Protein AF-A0A4Q0VG02-F1 (afdb_monomer_lite)

Foldseek 3Di:
DDDDPDPPPPPPDPPDDCVVPLPPQFPDADPPPRDGDHDPVSVVVVVVVVVPPPD

Radius of gyration: 21.08 Å; chains: 1; bounding box: 45×25×58 Å

InterPro domains:
  IPR024209 Spore surface protein CDIF630_02480 [PF12655] (20-55)

Structure (mmCIF, N/CA/C/O backbone):
data_AF-A0A4Q0VG02-F1
#
_entry.id   AF-A0A4Q0VG02-F1
#
loop_
_atom_site.group_PDB
_atom_site.id
_atom_site.type_symbol
_atom_site.label_atom_id
_atom_site.label_alt_id
_atom_site.label_comp_id
_atom_site.label_asym_id
_atom_site.label_entity_id
_atom_site.label_seq_id
_atom_site.pdbx_PDB_ins_code
_atom_site.Cartn_x
_atom_site.Cartn_y
_atom_site.Cartn_z
_atom_site.occupancy
_atom_site.B_iso_or_equiv
_atom_site.auth_seq_id
_atom_site.auth_comp_id
_atom_site.auth_asym_id
_atom_site.auth_atom_id
_atom_site.pdbx_PDB_model_num
ATOM 1 N N . MET A 1 1 ? -30.283 -3.213 46.592 1.00 45.56 1 MET A N 1
ATOM 2 C CA . MET A 1 1 ? -29.860 -2.764 45.246 1.00 45.56 1 MET A CA 1
ATOM 3 C C . MET A 1 1 ? -28.646 -3.584 44.831 1.00 45.56 1 MET A C 1
ATOM 5 O O . MET A 1 1 ? -27.680 -3.602 45.579 1.00 45.56 1 MET A O 1
ATOM 9 N N . ARG A 1 2 ? -28.711 -4.341 43.728 1.00 53.78 2 ARG A N 1
ATOM 10 C CA . ARG A 1 2 ? -27.554 -5.097 43.215 1.00 53.78 2 ARG A CA 1
ATOM 11 C C . ARG A 1 2 ? -26.790 -4.205 42.243 1.00 53.78 2 ARG A C 1
ATOM 13 O O . ARG A 1 2 ? -27.335 -3.821 41.215 1.00 53.78 2 ARG A O 1
ATOM 20 N N . THR A 1 3 ? -25.558 -3.861 42.585 1.00 50.53 3 THR A N 1
ATOM 21 C CA . THR A 1 3 ? -24.693 -3.021 41.755 1.00 50.53 3 THR A CA 1
ATOM 22 C C . THR A 1 3 ? -24.044 -3.890 40.680 1.00 50.53 3 THR A C 1
ATOM 24 O O . THR A 1 3 ? -23.231 -4.761 40.983 1.00 50.53 3 THR A O 1
ATOM 27 N N . ILE A 1 4 ? -24.418 -3.677 39.421 1.00 68.19 4 ILE A N 1
ATOM 28 C CA . ILE A 1 4 ? -23.764 -4.298 38.265 1.00 68.19 4 ILE A CA 1
ATOM 29 C C . ILE A 1 4 ? -22.400 -3.628 38.0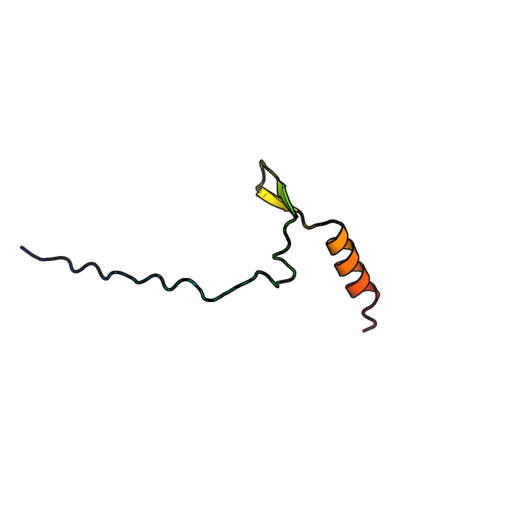82 1.00 68.19 4 ILE A C 1
ATOM 31 O O . ILE A 1 4 ? -22.315 -2.472 37.677 1.00 68.19 4 ILE A O 1
ATOM 35 N N . LYS A 1 5 ? -21.320 -4.340 38.423 1.00 62.91 5 LYS A N 1
ATOM 36 C CA . LYS A 1 5 ? -19.954 -3.919 38.092 1.00 62.91 5 LYS A CA 1
ATOM 37 C C . LYS A 1 5 ? -19.740 -4.126 36.593 1.00 62.91 5 LYS A C 1
ATOM 39 O O . LYS A 1 5 ? -19.462 -5.238 36.156 1.00 62.91 5 LYS A O 1
ATOM 44 N N . THR A 1 6 ? -19.858 -3.066 35.805 1.00 66.62 6 THR A N 1
ATOM 45 C CA . THR A 1 6 ? -19.421 -3.071 34.4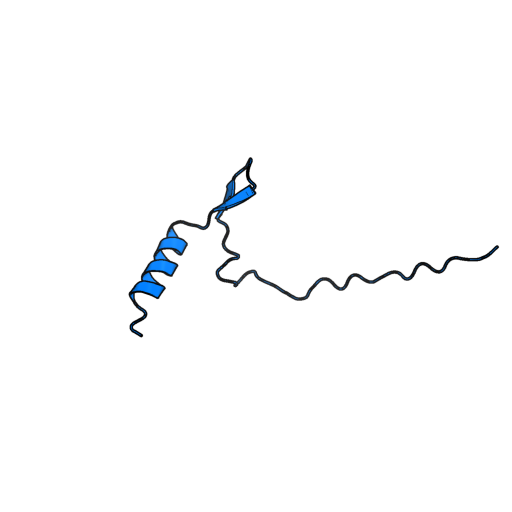07 1.00 66.62 6 THR A CA 1
ATOM 46 C C . THR A 1 6 ? -17.896 -3.030 34.378 1.00 66.62 6 THR A C 1
ATOM 48 O O . THR A 1 6 ? -17.287 -2.034 34.773 1.00 66.62 6 THR A O 1
ATOM 51 N N . LYS A 1 7 ? -17.264 -4.129 33.955 1.00 60.25 7 LYS A N 1
ATOM 52 C CA . LYS A 1 7 ? -15.825 -4.177 33.685 1.00 60.25 7 LYS A CA 1
ATOM 53 C C . LYS A 1 7 ? -15.549 -3.202 32.541 1.00 60.25 7 LYS A C 1
ATOM 55 O O . LYS A 1 7 ? -15.989 -3.438 31.422 1.00 60.25 7 LYS A O 1
ATOM 60 N N . ALA A 1 8 ? -14.866 -2.099 32.831 1.00 62.72 8 ALA A N 1
ATOM 61 C CA . ALA A 1 8 ? -14.313 -1.242 31.796 1.00 62.72 8 ALA A CA 1
ATOM 62 C C . ALA A 1 8 ? -13.228 -2.055 31.083 1.00 62.72 8 ALA A C 1
ATOM 64 O O . ALA A 1 8 ? -12.101 -2.165 31.565 1.00 62.72 8 ALA A O 1
ATOM 65 N N . GLU A 1 9 ? -13.594 -2.719 29.988 1.00 62.25 9 GLU A N 1
ATOM 66 C CA . GLU A 1 9 ? -12.626 -3.254 29.044 1.00 62.25 9 GLU A CA 1
ATOM 67 C C . GLU A 1 9 ? -11.850 -2.065 28.500 1.00 62.25 9 GLU A C 1
ATOM 69 O O . GLU A 1 9 ? -12.310 -1.327 27.629 1.00 62.25 9 GLU A O 1
ATOM 74 N N . SER A 1 10 ? -10.673 -1.844 29.075 1.00 64.25 10 SER A N 1
ATOM 75 C CA . SER A 1 10 ? -9.626 -1.062 28.454 1.00 64.25 10 SER A CA 1
ATOM 76 C C . SER A 1 10 ? -9.318 -1.747 27.130 1.00 64.25 10 SER A C 1
ATOM 78 O O . SER A 1 10 ? -8.544 -2.702 27.065 1.00 64.25 10 SER A O 1
ATOM 80 N N . LYS A 1 11 ? -10.009 -1.301 26.077 1.00 62.50 11 LYS A N 1
ATOM 81 C CA . LYS A 1 11 ? -9.715 -1.640 24.691 1.00 62.50 11 LYS A CA 1
ATOM 82 C C . LYS A 1 11 ? -8.278 -1.195 24.463 1.00 62.50 11 LYS A C 1
ATOM 84 O O . LYS A 1 11 ? -8.028 -0.021 24.209 1.00 62.50 11 LYS A O 1
ATOM 89 N N . LYS A 1 12 ? -7.325 -2.103 24.677 1.00 66.38 12 LYS A N 1
ATOM 90 C CA . LYS A 1 12 ? -5.932 -1.875 24.314 1.00 66.38 12 LYS A CA 1
ATOM 91 C C . LYS A 1 12 ? -5.965 -1.632 22.817 1.00 66.38 12 LYS A C 1
ATOM 93 O O . LYS A 1 12 ? -6.362 -2.521 22.067 1.00 66.38 12 LYS A O 1
ATOM 98 N N . THR A 1 13 ? -5.653 -0.411 22.408 1.00 67.56 13 THR A N 1
ATOM 99 C CA . THR A 1 13 ? -5.439 -0.096 21.003 1.00 67.56 13 THR A CA 1
ATOM 100 C C . THR A 1 13 ? -4.416 -1.101 20.480 1.00 67.56 13 THR A C 1
ATOM 102 O O . THR A 1 13 ? -3.387 -1.297 21.138 1.00 67.56 13 THR A O 1
ATOM 105 N N . PRO A 1 14 ? -4.708 -1.813 19.380 1.00 64.06 14 PRO A N 1
ATOM 106 C CA . PRO A 1 14 ? -3.721 -2.696 18.785 1.00 64.06 14 PRO A CA 1
ATOM 107 C C . PRO A 1 14 ? -2.454 -1.880 18.511 1.00 64.06 14 PRO A C 1
ATOM 109 O O . PRO A 1 14 ? -2.522 -0.781 17.971 1.00 64.06 14 PRO A O 1
ATOM 112 N N . ILE A 1 15 ? -1.302 -2.409 18.928 1.00 66.62 15 ILE A N 1
ATOM 113 C CA . ILE A 1 15 ? 0.026 -1.814 18.678 1.00 66.62 15 ILE A CA 1
ATOM 114 C C . ILE A 1 15 ? 0.453 -1.939 17.206 1.00 66.62 15 ILE A C 1
ATOM 116 O O . ILE A 1 15 ? 1.585 -1.632 16.850 1.00 66.62 15 ILE A O 1
ATOM 120 N N . GLU A 1 16 ? -0.432 -2.483 16.377 1.00 67.50 16 GLU A N 1
ATOM 121 C CA . GLU A 1 16 ? -0.180 -2.851 15.000 1.00 67.50 16 GLU A CA 1
ATOM 122 C C . GLU A 1 16 ? -0.220 -1.591 14.131 1.00 67.50 16 GLU A C 1
ATOM 124 O O . GLU A 1 16 ? -1.279 -1.007 13.903 1.00 67.50 16 GLU A O 1
ATOM 129 N N . GLN A 1 17 ? 0.958 -1.148 13.696 1.00 63.84 17 GLN A N 1
ATOM 130 C CA . GLN A 1 17 ? 1.121 -0.068 12.730 1.00 63.84 17 GLN A CA 1
ATOM 131 C C . GLN A 1 17 ? 1.414 -0.681 11.366 1.00 63.84 17 GLN A C 1
ATOM 133 O O . GLN A 1 17 ? 2.476 -1.263 11.147 1.00 63.84 17 GLN A O 1
ATOM 138 N N . HIS A 1 18 ? 0.449 -0.556 10.459 1.00 65.25 18 HIS A N 1
ATOM 139 C CA . HIS A 1 18 ? 0.550 -1.042 9.082 1.00 65.25 18 HIS A CA 1
ATOM 140 C C . HIS A 1 18 ? 1.037 0.028 8.112 1.00 65.25 18 HIS A C 1
ATOM 142 O O . HIS A 1 18 ? 0.997 -0.193 6.911 1.00 65.25 18 HIS A O 1
ATOM 148 N N . ASP A 1 19 ? 1.524 1.163 8.610 1.00 61.72 19 ASP A N 1
ATOM 149 C CA . ASP A 1 19 ? 1.890 2.321 7.787 1.00 61.72 19 ASP A CA 1
ATOM 150 C C . ASP A 1 19 ? 2.979 1.988 6.746 1.00 61.72 19 ASP A C 1
ATOM 152 O O . ASP A 1 19 ? 3.004 2.568 5.667 1.00 61.72 19 ASP A O 1
ATOM 156 N N . THR A 1 20 ? 3.844 1.008 7.038 1.00 59.94 20 THR A N 1
ATOM 157 C CA . THR A 1 20 ? 4.902 0.522 6.127 1.00 59.94 20 THR A CA 1
ATOM 158 C C . THR A 1 20 ? 4.501 -0.741 5.356 1.00 59.94 20 THR A C 1
ATOM 160 O O . THR A 1 20 ? 5.300 -1.309 4.611 1.00 59.94 20 THR A O 1
ATOM 163 N N . ALA A 1 21 ? 3.294 -1.266 5.561 1.00 63.00 21 ALA A N 1
ATOM 164 C CA . ALA A 1 21 ? 2.888 -2.503 4.919 1.00 63.00 21 ALA A CA 1
ATOM 165 C C . ALA A 1 21 ? 2.587 -2.251 3.432 1.00 63.00 21 ALA A C 1
ATOM 167 O O . ALA A 1 21 ? 1.895 -1.302 3.084 1.00 63.00 21 ALA A O 1
ATOM 168 N N . ALA A 1 22 ? 3.044 -3.139 2.544 1.00 58.28 22 ALA A N 1
ATOM 169 C CA . ALA A 1 22 ? 2.914 -2.987 1.086 1.00 58.28 22 ALA A CA 1
ATOM 170 C C . ALA A 1 22 ? 1.462 -2.876 0.559 1.00 58.28 22 ALA A C 1
ATOM 172 O O . ALA A 1 22 ? 1.247 -2.577 -0.608 1.00 58.28 22 ALA A O 1
ATOM 173 N N . TRP A 1 23 ? 0.462 -3.138 1.405 1.00 60.97 23 TRP A N 1
ATOM 174 C CA . TRP A 1 23 ? -0.970 -3.041 1.107 1.00 60.97 23 TRP A CA 1
ATOM 175 C C . TRP A 1 23 ? -1.630 -1.775 1.682 1.00 60.97 23 TRP A C 1
ATOM 177 O O . TRP A 1 23 ? -2.798 -1.518 1.396 1.00 60.97 23 TRP A O 1
ATOM 187 N N . ALA A 1 24 ? -0.912 -0.999 2.500 1.00 62.12 24 ALA A N 1
ATOM 188 C CA . ALA A 1 24 ? -1.429 0.188 3.178 1.00 62.12 24 ALA A CA 1
ATOM 189 C C . ALA A 1 24 ? -1.337 1.465 2.336 1.00 62.12 24 ALA A C 1
ATOM 191 O O . ALA A 1 24 ? -1.981 2.461 2.666 1.00 62.12 24 ALA A O 1
ATOM 192 N N . ASN A 1 25 ? -0.569 1.453 1.245 1.00 66.50 25 ASN A N 1
ATOM 193 C CA . ASN A 1 25 ? -0.447 2.625 0.397 1.00 66.50 25 ASN A CA 1
ATOM 194 C C . ASN A 1 25 ? -1.666 2.748 -0.532 1.00 66.50 25 ASN A C 1
ATOM 196 O O . ASN A 1 25 ? -1.778 2.137 -1.597 1.00 66.50 25 ASN A O 1
ATOM 200 N N . ILE A 1 26 ? -2.632 3.522 -0.053 1.00 68.81 26 ILE A N 1
ATOM 201 C CA . ILE A 1 26 ? -3.896 3.815 -0.719 1.00 68.81 26 ILE A CA 1
ATOM 202 C C . ILE A 1 26 ? -3.849 5.288 -1.110 1.00 68.81 26 ILE A C 1
ATOM 204 O O . ILE A 1 26 ? -3.834 6.152 -0.237 1.00 68.81 26 ILE A O 1
ATOM 208 N N . GLU A 1 27 ? -3.840 5.584 -2.411 1.00 72.44 27 GLU A N 1
ATOM 209 C CA . GLU A 1 27 ? -3.813 6.972 -2.887 1.00 72.44 27 GLU A CA 1
ATOM 210 C C . GLU A 1 27 ? -5.195 7.616 -2.741 1.00 72.44 27 GLU A C 1
ATOM 212 O O . GLU A 1 27 ? -5.329 8.738 -2.254 1.00 72.44 27 GLU A O 1
ATOM 217 N N . TYR A 1 28 ? -6.253 6.885 -3.103 1.00 72.44 28 TYR A N 1
ATOM 218 C CA . TYR A 1 28 ? -7.622 7.322 -2.855 1.00 72.44 28 TYR A CA 1
ATOM 219 C C . TYR A 1 28 ? -8.600 6.149 -2.756 1.00 72.44 28 TYR A C 1
ATOM 221 O O . TYR A 1 28 ? -8.381 5.055 -3.280 1.00 72.44 28 TYR A O 1
ATOM 229 N N . LEU A 1 29 ? -9.728 6.398 -2.089 1.00 78.44 29 LEU A N 1
ATOM 230 C CA . LEU A 1 29 ? -10.861 5.479 -2.023 1.00 78.44 29 LEU A CA 1
ATOM 231 C C . LEU A 1 29 ? -11.909 5.907 -3.046 1.00 78.44 29 LEU A C 1
ATOM 233 O O . LEU A 1 29 ? -12.278 7.082 -3.120 1.00 78.44 29 LEU A O 1
ATOM 237 N N . LYS A 1 30 ? -12.433 4.958 -3.826 1.00 80.25 30 LYS A N 1
ATOM 238 C CA . LYS A 1 30 ? -13.569 5.251 -4.707 1.00 80.25 30 LYS A CA 1
ATOM 239 C C . LYS A 1 30 ? -14.768 5.706 -3.857 1.00 80.25 30 LYS A C 1
ATOM 241 O O . LYS A 1 30 ? -15.127 5.007 -2.913 1.00 80.25 30 LYS A O 1
ATOM 246 N N . PRO A 1 31 ? -15.441 6.816 -4.200 1.00 77.00 31 PRO A N 1
ATOM 247 C CA . PRO A 1 31 ? -16.422 7.452 -3.315 1.00 77.00 31 PRO A CA 1
ATOM 248 C C . PRO A 1 31 ? -17.677 6.607 -3.052 1.00 77.00 31 PRO A C 1
ATOM 250 O O . PRO A 1 31 ? -18.316 6.773 -2.021 1.00 77.00 31 PRO A O 1
ATOM 253 N N . VAL A 1 32 ? -18.035 5.702 -3.969 1.00 78.38 32 VAL A N 1
ATOM 254 C CA . VAL A 1 32 ? -19.257 4.885 -3.867 1.00 78.38 32 VAL A CA 1
ATOM 255 C C . VAL A 1 32 ? -18.958 3.474 -3.368 1.00 78.38 32 VAL A C 1
ATOM 257 O O . VAL A 1 32 ? -19.629 2.976 -2.475 1.00 78.38 32 VAL A O 1
ATOM 260 N N . SER A 1 33 ? -17.948 2.818 -3.939 1.00 82.25 33 SER A N 1
ATOM 261 C CA . SER A 1 33 ? -17.613 1.432 -3.601 1.00 82.25 33 SER A CA 1
ATOM 262 C C . SER A 1 33 ? -16.589 1.306 -2.475 1.00 82.25 33 SER A C 1
ATOM 264 O O . SER A 1 33 ? -16.323 0.191 -2.041 1.00 82.25 33 SER A O 1
ATOM 266 N N . GLN A 1 34 ? -15.979 2.420 -2.047 1.00 78.00 34 GLN A N 1
ATOM 267 C CA . GLN A 1 34 ? -14.899 2.470 -1.053 1.00 78.00 34 GLN A CA 1
ATOM 268 C C . GLN A 1 34 ? -13.726 1.530 -1.369 1.00 78.00 34 GLN A C 1
ATOM 270 O O . GLN A 1 34 ? -12.997 1.100 -0.482 1.00 78.00 34 GLN A O 1
ATOM 275 N N . VAL A 1 35 ? -13.529 1.215 -2.651 1.00 77.31 35 VAL A 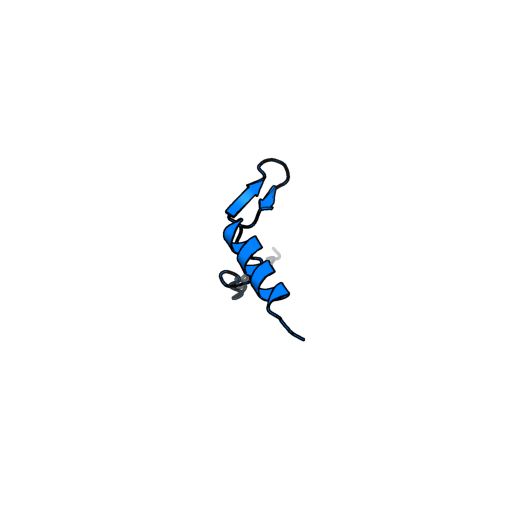N 1
ATOM 276 C CA . VAL A 1 35 ? -12.396 0.407 -3.107 1.00 77.31 35 VAL A CA 1
ATOM 277 C C . VAL A 1 35 ? -11.140 1.266 -3.050 1.00 77.31 35 VAL A C 1
ATOM 279 O O . VAL A 1 35 ? -11.122 2.360 -3.623 1.00 77.31 35 VAL A O 1
ATOM 282 N N . SER A 1 36 ? -10.111 0.764 -2.372 1.00 76.50 36 SER A N 1
ATOM 283 C CA . SER A 1 36 ? -8.787 1.370 -2.319 1.00 76.50 36 SER A CA 1
ATOM 284 C C . SER A 1 36 ? -8.100 1.258 -3.670 1.00 76.50 36 SER A C 1
ATOM 286 O O . SER A 1 36 ? -7.959 0.170 -4.230 1.00 76.50 36 SER A O 1
ATOM 288 N N . VAL A 1 37 ? -7.693 2.401 -4.210 1.00 77.94 37 VAL A N 1
ATOM 289 C CA . VAL A 1 37 ? -6.894 2.466 -5.427 1.00 77.94 37 VAL A CA 1
ATOM 290 C C . VAL A 1 37 ? -5.462 2.803 -5.008 1.00 77.94 37 VAL A C 1
ATOM 292 O O . VAL A 1 37 ? -5.250 3.863 -4.410 1.00 77.94 37 VAL A O 1
ATOM 295 N N . PRO A 1 38 ? -4.496 1.897 -5.245 1.00 73.69 38 PRO A N 1
ATOM 296 C CA . PRO A 1 38 ? -3.092 2.180 -4.984 1.00 73.69 38 PRO A CA 1
ATOM 297 C C . PRO A 1 38 ? -2.567 3.208 -5.986 1.00 73.69 38 PRO A C 1
ATOM 299 O O . PRO A 1 38 ? -3.166 3.420 -7.045 1.00 73.69 38 PRO A O 1
ATOM 302 N N . SER A 1 39 ? -1.431 3.823 -5.663 1.00 77.25 39 SER A N 1
ATOM 303 C CA . SER A 1 39 ? -0.788 4.754 -6.585 1.00 77.25 39 SER A CA 1
ATOM 304 C C . SER A 1 39 ? -0.224 4.046 -7.813 1.00 77.25 39 SER A C 1
ATOM 306 O O . SER A 1 39 ? 0.318 2.944 -7.712 1.00 77.25 39 SER A O 1
ATOM 308 N N . GLU A 1 40 ? -0.311 4.688 -8.980 1.00 77.62 40 GLU A N 1
ATOM 309 C CA . GLU A 1 40 ? 0.212 4.136 -10.238 1.00 77.62 40 GLU A CA 1
ATOM 310 C C . GLU A 1 40 ? 1.715 3.837 -10.134 1.00 77.62 40 GLU A C 1
ATOM 312 O O . GLU A 1 40 ? 2.165 2.759 -10.524 1.00 77.62 40 GLU A O 1
ATOM 317 N N . THR A 1 41 ? 2.474 4.736 -9.500 1.00 78.00 41 THR A N 1
ATOM 318 C CA . THR A 1 41 ? 3.915 4.575 -9.245 1.00 78.00 41 THR A CA 1
ATOM 319 C C . THR A 1 41 ? 4.223 3.284 -8.489 1.00 78.00 41 THR A C 1
ATOM 321 O O . THR A 1 41 ? 5.192 2.590 -8.786 1.00 78.00 41 THR A O 1
ATOM 324 N N . GLU A 1 42 ? 3.389 2.923 -7.519 1.00 73.50 42 GLU A N 1
ATOM 325 C CA . GLU A 1 42 ? 3.603 1.707 -6.747 1.00 73.50 42 GLU A CA 1
ATOM 326 C C . GLU A 1 42 ? 3.185 0.441 -7.473 1.00 73.50 42 GLU A C 1
ATOM 328 O O . GLU A 1 42 ? 3.845 -0.583 -7.316 1.00 73.50 42 GLU A O 1
ATOM 333 N N . ALA A 1 43 ? 2.133 0.500 -8.290 1.00 76.31 43 ALA A N 1
ATOM 334 C CA . ALA A 1 43 ? 1.774 -0.614 -9.158 1.00 76.31 43 ALA A CA 1
ATOM 335 C C . ALA A 1 43 ? 2.929 -0.948 -10.118 1.00 76.31 43 ALA A C 1
ATOM 337 O O . ALA A 1 43 ? 3.246 -2.123 -10.318 1.00 76.31 43 ALA A O 1
ATOM 338 N N . PHE A 1 44 ? 3.606 0.078 -10.647 1.00 81.62 44 PHE A N 1
ATOM 339 C CA . PHE A 1 44 ? 4.826 -0.092 -11.435 1.00 81.62 44 PHE A CA 1
ATOM 340 C C . PHE A 1 44 ? 5.977 -0.664 -10.607 1.00 81.62 44 PHE A C 1
ATOM 342 O O . PHE A 1 44 ? 6.558 -1.665 -11.013 1.00 81.62 44 PHE A O 1
ATOM 349 N N . ASN A 1 45 ? 6.270 -0.109 -9.428 1.00 80.38 45 ASN A N 1
ATOM 350 C CA . ASN A 1 45 ? 7.341 -0.623 -8.567 1.00 80.38 45 ASN A CA 1
ATOM 351 C C . ASN A 1 45 ? 7.115 -2.089 -8.160 1.00 80.38 45 ASN A C 1
ATOM 353 O O . ASN A 1 45 ? 8.053 -2.885 -8.158 1.00 80.38 45 ASN A O 1
ATOM 357 N N . ALA A 1 46 ? 5.876 -2.465 -7.834 1.00 79.06 46 ALA A N 1
ATOM 358 C CA . ALA A 1 46 ? 5.514 -3.835 -7.485 1.00 79.06 46 ALA A CA 1
ATOM 359 C C . ALA A 1 46 ? 5.680 -4.787 -8.676 1.00 79.06 46 ALA A C 1
ATOM 361 O O . ALA A 1 46 ? 6.136 -5.917 -8.504 1.00 79.06 46 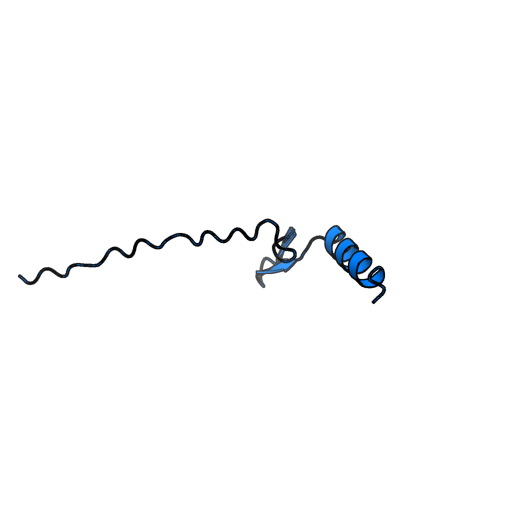ALA A O 1
ATOM 362 N N . LYS A 1 47 ? 5.344 -4.329 -9.885 1.00 81.75 47 LYS A N 1
ATOM 363 C CA . LYS A 1 47 ? 5.569 -5.088 -11.114 1.00 81.75 47 LYS A CA 1
ATOM 364 C C . LYS A 1 47 ? 7.058 -5.269 -11.402 1.00 81.75 47 LYS A C 1
ATOM 366 O O . LYS A 1 47 ? 7.491 -6.397 -11.592 1.00 81.75 47 LYS A O 1
ATOM 371 N N . GLU A 1 48 ? 7.830 -4.187 -11.367 1.00 82.56 48 GLU A N 1
ATOM 372 C CA . GLU A 1 48 ? 9.279 -4.200 -11.606 1.00 82.56 48 GLU A CA 1
ATOM 373 C C . GLU A 1 48 ? 10.015 -5.084 -10.606 1.00 82.56 48 GLU A C 1
ATOM 375 O O . GLU A 1 48 ? 10.923 -5.816 -10.997 1.00 82.56 48 GLU A O 1
ATOM 380 N N . TRP A 1 49 ? 9.591 -5.066 -9.333 1.00 80.50 49 TRP A N 1
ATOM 381 C CA . TRP A 1 49 ? 10.011 -6.052 -8.342 1.00 80.50 49 TRP A CA 1
ATOM 382 C C . TRP A 1 49 ? 9.780 -7.430 -8.950 1.00 80.50 49 TRP A C 1
ATOM 384 O O . TRP A 1 49 ? 10.754 -8.114 -9.269 1.00 80.50 49 TRP A O 1
ATOM 394 N N . VAL A 1 50 ? 8.518 -7.850 -9.108 1.00 79.12 50 VAL A N 1
ATOM 395 C CA . VAL A 1 50 ? 8.141 -9.221 -9.501 1.00 79.12 50 VAL A CA 1
ATOM 396 C C . VAL A 1 50 ? 8.864 -9.681 -10.767 1.00 79.12 50 VAL A C 1
ATOM 398 O O . VAL A 1 50 ? 9.398 -10.789 -10.768 1.00 79.12 50 VAL A O 1
ATOM 401 N N . ASP A 1 51 ? 8.932 -8.830 -11.787 1.00 81.94 51 ASP A N 1
ATOM 402 C CA . ASP A 1 51 ? 9.580 -9.114 -13.070 1.00 81.94 51 ASP A CA 1
ATOM 403 C C . ASP A 1 51 ? 11.110 -9.261 -12.928 1.00 81.94 51 ASP A C 1
ATOM 405 O O . ASP A 1 51 ? 11.725 -10.080 -13.613 1.00 81.94 51 ASP A O 1
ATOM 409 N N . SER A 1 52 ? 11.728 -8.533 -11.991 1.00 82.00 52 SER A N 1
ATOM 410 C CA . SER A 1 52 ? 13.156 -8.649 -11.662 1.00 82.00 52 SER A CA 1
ATOM 411 C C . SER A 1 52 ? 13.473 -9.812 -10.715 1.00 82.00 52 SER A C 1
ATOM 413 O O . SER A 1 52 ? 14.648 -10.139 -10.523 1.00 82.00 52 SER A O 1
ATOM 415 N N . ASN A 1 53 ? 12.463 -10.456 -10.114 1.00 74.56 53 ASN A N 1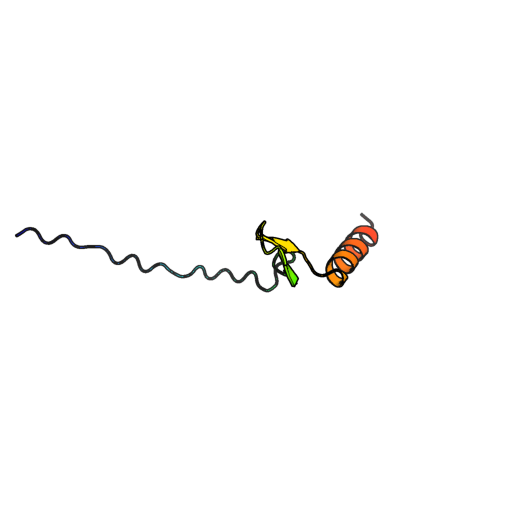
ATOM 416 C CA . ASN A 1 53 ? 12.664 -11.611 -9.237 1.00 74.56 53 ASN A CA 1
ATOM 417 C C . ASN A 1 53 ? 12.998 -12.856 -10.055 1.00 74.56 53 ASN A C 1
ATOM 419 O O . ASN A 1 53 ? 12.139 -13.697 -10.324 1.00 74.56 53 ASN A O 1
ATOM 423 N N . GLN A 1 54 ? 14.257 -12.991 -10.450 1.00 61.25 54 GLN A N 1
ATOM 424 C CA . GLN A 1 54 ? 14.747 -14.227 -11.044 1.00 61.25 54 GLN A CA 1
ATOM 425 C C . GLN A 1 54 ? 14.831 -15.309 -9.959 1.00 61.25 54 GLN A C 1
ATOM 427 O O . GLN A 1 54 ? 15.829 -15.417 -9.247 1.00 61.25 54 GLN A O 1
ATOM 432 N N . LYS A 1 55 ? 13.738 -16.061 -9.796 1.00 60.31 55 LYS A N 1
ATOM 433 C CA . LYS A 1 55 ? 13.702 -17.322 -9.045 1.00 60.31 55 LYS A CA 1
ATOM 434 C C . LYS A 1 55 ? 1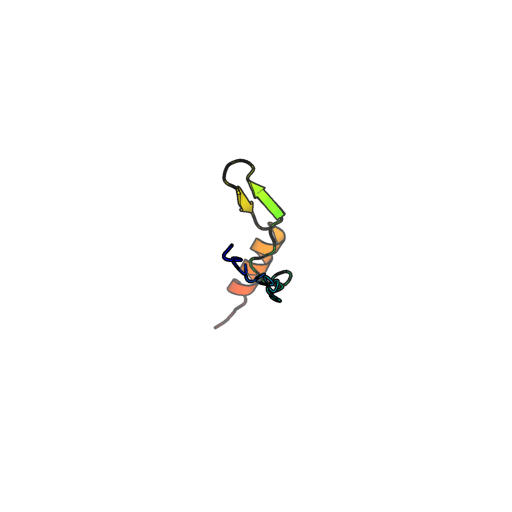4.323 -18.462 -9.837 1.00 60.31 55 LYS A C 1
ATOM 436 O O . LYS A 1 55 ? 14.105 -18.506 -11.067 1.00 60.31 55 LYS A O 1
#

Organism: Clostridium tetani (NCBI:txid1513)

Secondary structure (DSSP, 8-state):
------------------TTSTT---SEE-TTT--EE--HHHHHHHHHHHHH---

pLDDT: mean 70.08, std 9.0, range [45.56, 82.56]

Sequence (55 aa):
MRTIKTKAESKKTPIEQHDTAAWANIEYLKPVSQVSVPSETEAFNAKEWVDSNQK